Protein AF-A0A3M4B827-F1 (afdb_monomer_lite)

Organism: NCBI:txid237306

InterPro domains:
  IPR008920 Transcription regulator FadR/GntR, C-terminal [G3DSA:1.20.120.530] (1-84)
  IPR008920 Transcription regulator FadR/GntR, C-terminal [SSF48008] (1-79)
  IPR011711 GntR, C-terminal [PF07729] (1-76)

Radius of gyration: 13.59 Å; chains: 1; bounding box: 34×25×33 Å

pLDDT: mean 89.36, std 9.2, range [54.59, 98.31]

Structure (mmCIF, N/CA/C/O backbone):
data_AF-A0A3M4B827-F1
#
_entry.id   AF-A0A3M4B827-F1
#
loop_
_atom_site.group_PDB
_atom_site.id
_atom_site.type_symbol
_atom_site.label_atom_id
_atom_site.label_alt_id
_atom_site.label_comp_id
_atom_site.label_asym_id
_atom_site.label_entity_id
_atom_site.label_seq_id
_atom_site.pdbx_PDB_ins_code
_atom_site.Cartn_x
_atom_site.Cartn_y
_atom_site.Cartn_z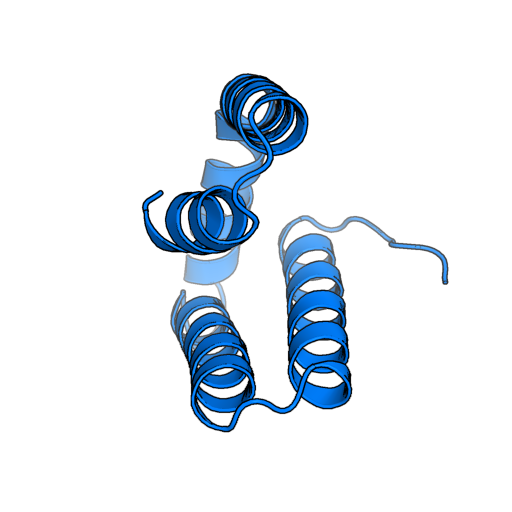
_atom_site.occupancy
_atom_site.B_iso_or_equiv
_atom_site.auth_seq_id
_atom_site.auth_comp_id
_atom_site.auth_asym_id
_atom_site.auth_atom_id
_atom_site.pdbx_PDB_model_num
ATOM 1 N N . MET A 1 1 ? -7.977 -8.296 -5.321 1.00 60.56 1 MET A N 1
ATOM 2 C CA . MET A 1 1 ? -6.792 -7.598 -4.780 1.00 60.56 1 MET A CA 1
ATOM 3 C C . MET A 1 1 ? -7.039 -7.524 -3.282 1.00 60.56 1 MET A C 1
ATOM 5 O O . MET A 1 1 ? -7.329 -6.475 -2.732 1.00 60.56 1 MET A O 1
ATOM 9 N N . GLU A 1 2 ? -7.032 -8.692 -2.629 1.00 84.56 2 GLU A N 1
ATOM 10 C CA . GLU A 1 2 ? -7.763 -8.856 -1.360 1.00 84.56 2 GLU A CA 1
ATOM 11 C C . GLU A 1 2 ? -7.077 -8.188 -0.171 1.00 84.56 2 GLU A C 1
ATOM 13 O O . GLU A 1 2 ? -7.734 -7.830 0.798 1.00 84.56 2 GLU A O 1
ATOM 18 N N . PHE A 1 3 ? -5.760 -7.988 -0.246 1.00 91.81 3 PHE A N 1
ATOM 19 C CA . PHE A 1 3 ? -4.986 -7.460 0.872 1.00 91.81 3 PHE A CA 1
ATOM 20 C C . PHE A 1 3 ? -5.372 -6.018 1.230 1.00 91.81 3 PHE A C 1
ATOM 22 O O . PHE A 1 3 ? -5.775 -5.757 2.362 1.00 91.81 3 PHE A O 1
ATOM 29 N N . HIS A 1 4 ? -5.315 -5.093 0.266 1.00 93.38 4 HIS A N 1
ATOM 30 C CA . HIS A 1 4 ? -5.671 -3.690 0.504 1.00 93.38 4 HIS A CA 1
ATOM 31 C C . HIS A 1 4 ? -7.142 -3.534 0.897 1.00 93.38 4 HIS A C 1
ATOM 33 O O . HIS A 1 4 ? -7.447 -2.842 1.871 1.00 93.38 4 HIS A O 1
ATOM 39 N N . ARG A 1 5 ? -8.048 -4.260 0.226 1.00 92.88 5 ARG A N 1
ATOM 40 C CA . ARG A 1 5 ? -9.473 -4.235 0.569 1.00 92.88 5 ARG A CA 1
ATOM 41 C C . ARG A 1 5 ? -9.751 -4.778 1.974 1.00 92.88 5 ARG A C 1
ATOM 43 O O . ARG A 1 5 ? -10.577 -4.204 2.679 1.00 92.88 5 ARG A O 1
ATOM 50 N N . ALA A 1 6 ? -9.039 -5.813 2.425 1.00 94.81 6 ALA A N 1
ATOM 51 C CA . ALA A 1 6 ? -9.171 -6.331 3.787 1.00 94.81 6 ALA A CA 1
ATOM 52 C C . ALA A 1 6 ? -8.731 -5.312 4.852 1.00 94.81 6 ALA A C 1
ATOM 54 O O . ALA A 1 6 ? -9.400 -5.179 5.877 1.00 94.81 6 ALA A O 1
ATOM 55 N N . ILE A 1 7 ? -7.650 -4.561 4.605 1.00 94.94 7 ILE A N 1
ATOM 56 C CA . ILE A 1 7 ? -7.206 -3.482 5.504 1.00 94.94 7 ILE A CA 1
ATOM 57 C C . ILE A 1 7 ? -8.277 -2.388 5.584 1.00 94.94 7 ILE A C 1
ATOM 59 O O . ILE A 1 7 ? -8.669 -1.993 6.680 1.00 94.94 7 ILE A O 1
ATOM 63 N N . VAL A 1 8 ? -8.802 -1.947 4.438 1.00 95.44 8 VAL A N 1
ATOM 64 C CA . VAL A 1 8 ? -9.854 -0.921 4.383 1.00 95.44 8 VAL A CA 1
ATOM 65 C C . VAL A 1 8 ? -11.136 -1.384 5.084 1.00 95.44 8 VAL A C 1
ATOM 67 O O . VAL A 1 8 ? -11.716 -0.635 5.870 1.00 95.44 8 VAL A O 1
ATOM 70 N N . ALA A 1 9 ? -11.561 -2.629 4.865 1.00 94.56 9 ALA A N 1
ATOM 71 C CA . ALA A 1 9 ? -12.729 -3.199 5.534 1.00 94.56 9 ALA A CA 1
ATOM 72 C C . ALA A 1 9 ? -12.546 -3.269 7.061 1.00 94.56 9 ALA A C 1
ATOM 74 O O . ALA A 1 9 ? -13.493 -3.024 7.813 1.00 94.56 9 ALA A O 1
ATOM 75 N N . ALA A 1 10 ? -11.325 -3.535 7.540 1.00 94.75 10 ALA A N 1
ATOM 76 C CA . ALA A 1 10 ? -11.014 -3.562 8.968 1.00 94.75 10 ALA A CA 1
ATOM 77 C C . ALA A 1 10 ? -11.174 -2.190 9.650 1.00 94.75 10 ALA A C 1
ATOM 79 O O . ALA A 1 10 ? -11.425 -2.141 10.855 1.00 94.75 10 ALA A O 1
ATOM 80 N N . CYS A 1 11 ? -11.112 -1.086 8.896 1.00 94.19 11 CYS A N 1
ATOM 81 C CA . CYS A 1 11 ? -11.400 0.255 9.406 1.00 94.19 11 CYS A CA 1
ATOM 82 C C . CYS A 1 11 ? -12.889 0.483 9.718 1.00 94.19 11 CYS A C 1
ATOM 84 O O . CYS A 1 11 ? -13.216 1.491 10.341 1.00 94.19 11 CYS A O 1
ATOM 86 N N . LYS A 1 12 ? -13.790 -0.422 9.295 1.00 95.50 12 LYS A N 1
ATOM 87 C CA . LYS A 1 12 ? -15.249 -0.335 9.509 1.00 95.50 12 LYS A CA 1
ATOM 88 C C . LYS A 1 12 ? -15.843 1.014 9.078 1.00 95.50 12 LYS A C 1
ATOM 90 O O . LYS A 1 12 ? -16.735 1.549 9.729 1.00 95.50 12 LYS A O 1
ATOM 95 N N . ASN A 1 13 ? -15.325 1.561 7.980 1.00 97.38 13 ASN A N 1
ATOM 96 C CA . ASN A 1 13 ? -15.773 2.816 7.394 1.00 97.38 13 ASN A CA 1
ATOM 97 C C . ASN A 1 13 ? -16.253 2.558 5.961 1.00 97.38 13 ASN A C 1
ATOM 99 O O . ASN A 1 13 ? -15.450 2.311 5.060 1.00 97.38 13 ASN A O 1
ATOM 103 N N . GLU A 1 14 ? -17.570 2.607 5.763 1.00 94.44 14 GLU A N 1
ATOM 104 C CA . GLU A 1 14 ? -18.209 2.294 4.480 1.00 94.44 14 GLU A CA 1
ATOM 105 C C . GLU A 1 14 ? -17.823 3.280 3.374 1.00 94.44 14 GLU A C 1
ATOM 107 O O . GLU A 1 14 ? -17.631 2.874 2.229 1.00 94.44 14 GLU A O 1
ATOM 112 N N . TYR A 1 15 ? -17.612 4.555 3.715 1.00 96.06 15 TYR A N 1
ATOM 113 C CA . TYR A 1 15 ? -17.148 5.560 2.758 1.00 96.06 15 TYR A CA 1
ATOM 114 C C . TYR A 1 15 ? -15.728 5.264 2.281 1.00 96.06 15 TYR A C 1
ATOM 116 O O . TYR A 1 15 ? -15.446 5.365 1.089 1.00 96.06 15 TYR A O 1
ATOM 124 N N . LEU A 1 16 ? -14.843 4.848 3.192 1.00 94.31 16 LEU A N 1
ATOM 125 C CA . LEU A 1 16 ? -13.478 4.461 2.836 1.00 94.31 16 LEU A CA 1
ATOM 126 C C . LEU A 1 16 ? -13.471 3.216 1.938 1.00 94.31 16 LEU A C 1
ATOM 128 O O . LEU A 1 16 ? -12.724 3.166 0.964 1.00 94.31 16 LEU A O 1
ATOM 132 N N . ALA A 1 17 ? -14.333 2.239 2.231 1.00 94.44 17 ALA A N 1
ATOM 133 C CA . ALA A 1 17 ? -14.490 1.039 1.416 1.00 94.44 17 ALA A CA 1
ATOM 134 C C . ALA A 1 17 ? -15.012 1.351 0.007 1.00 94.44 17 ALA A C 1
ATOM 136 O O . ALA A 1 17 ? -14.458 0.841 -0.966 1.00 94.44 17 ALA A O 1
ATOM 137 N N . ALA A 1 18 ? -16.031 2.206 -0.110 1.00 94.81 18 ALA A N 1
ATOM 138 C CA . ALA A 1 18 ? -16.574 2.629 -1.399 1.00 94.81 18 ALA A CA 1
ATOM 139 C C . ALA A 1 18 ? -15.555 3.444 -2.211 1.00 94.81 18 ALA A C 1
ATOM 141 O O . ALA A 1 18 ? -15.393 3.228 -3.412 1.00 94.81 18 ALA A O 1
ATOM 142 N N . PHE A 1 19 ? -14.825 4.346 -1.551 1.00 95.06 19 PHE A N 1
ATOM 143 C CA . PHE A 1 19 ? -13.780 5.138 -2.190 1.00 95.06 19 PHE A CA 1
ATOM 144 C C . PHE A 1 19 ? -12.622 4.266 -2.693 1.00 95.06 19 PHE A C 1
ATOM 146 O O . PHE A 1 19 ? -12.173 4.440 -3.825 1.00 95.06 19 PHE A O 1
ATOM 153 N N . HIS A 1 20 ? -12.179 3.292 -1.894 1.00 93.69 20 HIS A N 1
ATOM 154 C CA . HIS A 1 20 ? -11.165 2.325 -2.312 1.00 93.69 20 HIS A CA 1
ATOM 155 C C . HIS A 1 20 ? -11.605 1.547 -3.559 1.00 93.69 20 HIS A C 1
ATOM 157 O O . HIS A 1 20 ? -10.830 1.436 -4.505 1.00 93.69 20 HIS A O 1
ATOM 163 N N . ASP A 1 21 ? -12.838 1.035 -3.588 1.00 92.88 21 ASP A N 1
ATOM 164 C CA . ASP A 1 21 ? -13.341 0.250 -4.726 1.00 92.88 21 ASP A CA 1
ATOM 165 C C . ASP A 1 21 ? -13.419 1.085 -6.004 1.00 92.88 21 ASP A C 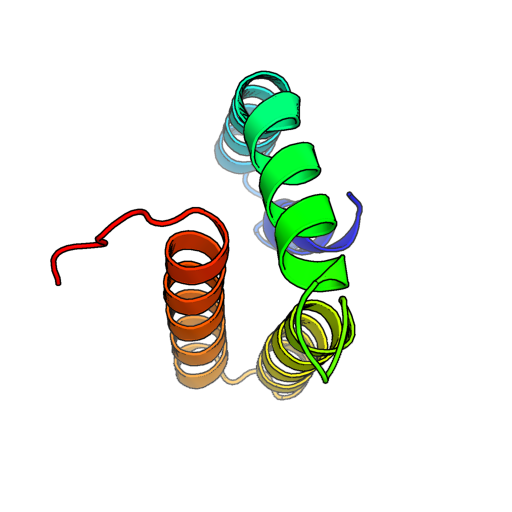1
ATOM 167 O O . ASP A 1 21 ? -13.056 0.623 -7.090 1.00 92.88 21 ASP A O 1
ATOM 171 N N . PHE A 1 22 ? -13.832 2.347 -5.871 1.00 94.25 22 PHE A N 1
ATOM 172 C CA . PHE A 1 22 ? -13.785 3.291 -6.975 1.00 94.25 22 PHE A CA 1
ATOM 173 C C . PHE A 1 22 ? -12.349 3.474 -7.485 1.00 94.25 22 PHE A C 1
ATOM 175 O O . PHE A 1 22 ? -12.109 3.279 -8.677 1.00 94.25 22 PHE A O 1
ATOM 182 N N . LEU A 1 23 ? -11.382 3.780 -6.612 1.00 90.94 23 LEU A N 1
ATOM 183 C CA . LEU A 1 23 ? -9.981 3.954 -7.013 1.00 90.94 23 LEU A CA 1
ATOM 184 C C . LEU A 1 23 ? -9.392 2.695 -7.654 1.00 90.94 23 LEU A C 1
ATOM 186 O O .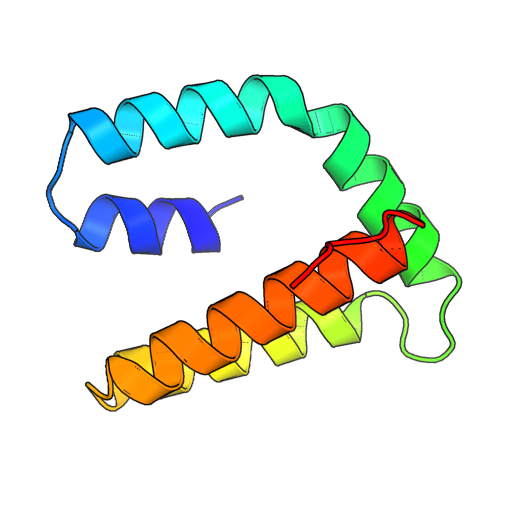 LEU A 1 23 ? -8.717 2.792 -8.679 1.00 90.94 23 LEU A O 1
ATOM 190 N N . GLU A 1 24 ? -9.673 1.515 -7.101 1.00 89.06 24 GLU A N 1
ATOM 191 C CA . GLU A 1 24 ? -9.218 0.245 -7.668 1.00 89.06 24 GLU A CA 1
ATOM 192 C C . GLU A 1 24 ? -9.684 0.098 -9.120 1.00 89.06 24 GLU A C 1
ATOM 194 O O . GLU A 1 24 ? -8.868 -0.231 -9.983 1.00 89.06 24 GLU A O 1
ATOM 199 N N . SER A 1 25 ? -10.952 0.420 -9.411 1.00 88.94 25 SER A N 1
ATOM 200 C CA . SER A 1 25 ? -11.505 0.347 -10.770 1.00 88.94 25 SER A CA 1
ATOM 201 C C . SER A 1 25 ? -10.780 1.261 -11.768 1.00 88.94 25 SER A C 1
ATOM 203 O O . SER A 1 25 ? -10.597 0.887 -12.927 1.00 88.94 25 SER A O 1
ATOM 205 N N . GLN A 1 26 ? -10.314 2.430 -11.318 1.00 91.19 26 GLN A N 1
ATOM 206 C CA . GLN A 1 26 ? -9.603 3.395 -12.163 1.00 91.19 26 GLN A CA 1
ATOM 207 C C . GLN A 1 26 ? -8.129 3.015 -12.361 1.00 91.19 26 GLN A C 1
ATOM 209 O O . GLN A 1 26 ? -7.534 3.300 -13.401 1.00 91.19 26 GLN A O 1
ATOM 214 N N . LEU A 1 27 ? -7.528 2.337 -11.379 1.00 87.50 27 LEU A N 1
ATOM 215 C CA . LEU A 1 27 ? -6.089 2.065 -11.332 1.00 87.50 27 LEU A CA 1
ATOM 216 C C . LEU A 1 27 ? -5.692 0.681 -11.865 1.00 87.50 27 LEU A C 1
ATO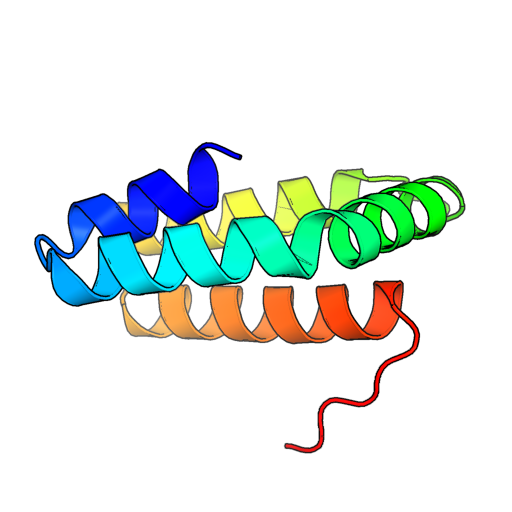M 218 O O . LEU A 1 27 ? -4.509 0.333 -11.835 1.00 87.50 27 LEU A O 1
ATOM 222 N N . ILE A 1 28 ? -6.631 -0.097 -12.416 1.00 86.56 28 ILE A N 1
ATOM 223 C CA . ILE A 1 28 ? -6.368 -1.443 -12.961 1.00 86.56 28 ILE A CA 1
ATOM 224 C C . ILE A 1 28 ? -5.181 -1.437 -13.937 1.00 86.56 28 ILE A C 1
ATOM 226 O O . ILE A 1 28 ? -4.284 -2.275 -13.828 1.00 86.56 28 ILE A O 1
ATOM 230 N N . ARG A 1 29 ? -5.133 -0.472 -14.867 1.00 87.06 29 ARG A N 1
ATOM 231 C CA . ARG A 1 29 ? -4.036 -0.357 -15.846 1.00 87.06 29 ARG A CA 1
ATOM 232 C C . ARG A 1 29 ? -2.690 -0.061 -15.189 1.00 87.06 29 ARG A C 1
ATOM 234 O O . ARG A 1 29 ? -1.706 -0.719 -15.516 1.00 87.06 29 ARG A O 1
ATOM 241 N N . ALA A 1 30 ? -2.650 0.880 -14.245 1.00 85.62 30 ALA A N 1
ATOM 242 C CA . ALA A 1 30 ? -1.436 1.193 -13.494 1.00 85.62 30 A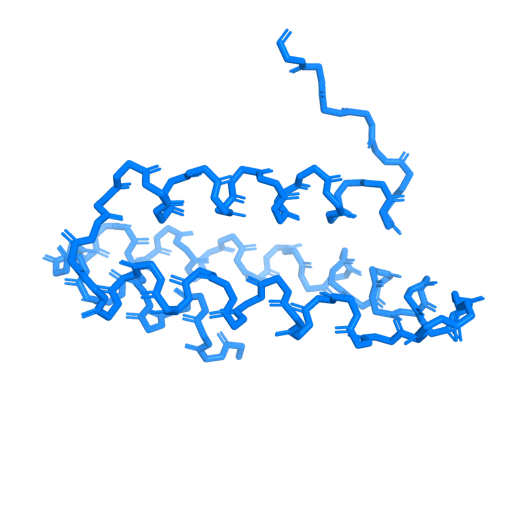LA A CA 1
ATOM 243 C C . ALA A 1 30 ? -0.919 -0.045 -12.753 1.00 85.62 30 ALA A C 1
ATOM 245 O O . ALA A 1 30 ? 0.264 -0.364 -12.810 1.00 85.62 30 ALA A O 1
ATOM 246 N N . ARG A 1 31 ? -1.817 -0.826 -12.150 1.00 83.31 31 ARG A N 1
ATOM 247 C CA . ARG A 1 31 ? -1.450 -2.066 -11.465 1.00 83.31 31 ARG A CA 1
ATOM 248 C C . ARG A 1 31 ? -0.820 -3.103 -12.400 1.00 83.31 31 ARG A C 1
ATOM 250 O O . ARG A 1 31 ? 0.182 -3.709 -12.024 1.00 83.31 31 ARG A O 1
ATOM 257 N N . PHE A 1 32 ? -1.375 -3.309 -13.596 1.00 85.62 32 PHE A N 1
ATOM 258 C CA . PHE A 1 32 ? -0.772 -4.218 -14.579 1.00 85.62 32 PHE A CA 1
ATOM 259 C C . PHE A 1 32 ? 0.635 -3.764 -14.982 1.00 85.62 32 PHE A C 1
ATOM 261 O O . PHE A 1 32 ? 1.551 -4.583 -14.977 1.00 85.62 32 PHE A O 1
ATOM 268 N N . MET A 1 33 ? 0.828 -2.466 -15.232 1.00 87.06 33 MET A N 1
ATOM 269 C CA . MET A 1 33 ? 2.149 -1.910 -15.551 1.00 87.06 33 MET A CA 1
ATOM 270 C C . MET A 1 33 ? 3.146 -2.083 -14.399 1.00 87.06 33 MET A C 1
ATOM 272 O O . MET A 1 33 ? 4.273 -2.512 -14.625 1.00 87.06 33 MET A O 1
ATOM 276 N N . ALA A 1 34 ? 2.736 -1.824 -13.152 1.00 85.00 34 ALA A N 1
ATOM 277 C CA . ALA A 1 34 ? 3.593 -2.024 -11.982 1.00 85.00 34 ALA A CA 1
ATOM 278 C C . ALA A 1 34 ? 4.038 -3.489 -11.839 1.00 85.00 34 ALA A C 1
ATOM 280 O O . ALA A 1 34 ? 5.190 -3.760 -11.490 1.00 85.00 34 ALA A O 1
ATOM 281 N N . TRP A 1 35 ? 3.144 -4.443 -12.114 1.00 84.19 35 TRP A N 1
ATOM 282 C CA . TRP A 1 35 ? 3.472 -5.868 -12.082 1.00 84.19 35 TRP A CA 1
ATOM 283 C C . TRP A 1 35 ? 4.435 -6.263 -13.204 1.00 84.19 35 TRP A C 1
ATOM 285 O O . TRP A 1 35 ? 5.438 -6.927 -12.939 1.00 84.19 35 TRP A O 1
ATOM 295 N N . GLU A 1 36 ? 4.182 -5.802 -14.429 1.00 86.00 36 GLU A N 1
ATOM 296 C CA . GLU A 1 36 ? 5.063 -6.051 -15.569 1.00 86.00 36 GLU A CA 1
ATOM 297 C C . GLU A 1 36 ? 6.467 -5.475 -15.325 1.00 86.00 36 GLU A C 1
ATOM 299 O O . GLU A 1 36 ? 7.469 -6.166 -15.508 1.00 86.00 36 GLU A O 1
ATOM 304 N N . ASN A 1 37 ? 6.558 -4.246 -14.818 1.00 84.94 37 ASN A N 1
ATOM 305 C CA . ASN A 1 37 ? 7.828 -3.618 -14.458 1.00 84.94 37 ASN A CA 1
ATOM 306 C C . ASN A 1 37 ? 8.535 -4.371 -13.328 1.00 84.94 37 ASN A C 1
ATOM 308 O O . ASN A 1 37 ? 9.744 -4.582 -13.394 1.00 84.94 37 ASN A O 1
ATOM 312 N N . SER A 1 38 ? 7.787 -4.866 -12.337 1.00 82.31 38 SER A N 1
ATOM 313 C CA . SER A 1 38 ? 8.354 -5.699 -11.268 1.00 82.31 38 SER A CA 1
ATOM 314 C C . SER A 1 38 ? 8.927 -7.009 -11.794 1.00 82.31 38 SER A C 1
ATOM 316 O O . SER A 1 38 ? 9.935 -7.478 -11.280 1.00 82.31 38 SER A O 1
ATOM 318 N N . SER A 1 39 ? 8.312 -7.607 -12.819 1.00 79.44 39 SER A N 1
ATOM 319 C CA . SER A 1 39 ? 8.803 -8.856 -13.417 1.00 79.44 39 SER A CA 1
ATOM 320 C C . SER A 1 39 ? 10.174 -8.705 -14.087 1.00 79.44 39 SER A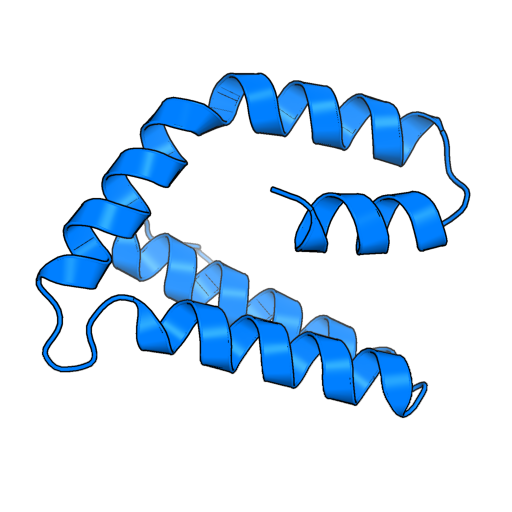 C 1
ATOM 322 O O . SER A 1 39 ? 10.909 -9.682 -14.197 1.00 79.44 39 SER A O 1
ATOM 324 N N . LYS A 1 40 ? 10.535 -7.474 -14.475 1.00 81.88 40 LYS A N 1
ATOM 325 C CA . LYS A 1 40 ? 11.826 -7.115 -15.079 1.00 81.88 40 LYS A CA 1
ATOM 326 C C . LYS A 1 40 ? 12.924 -6.868 -14.030 1.00 81.88 40 LYS A C 1
ATOM 328 O O . LYS A 1 40 ? 14.091 -6.761 -14.395 1.00 81.88 40 LYS A O 1
ATOM 333 N N . LEU A 1 41 ? 12.581 -6.772 -12.740 1.00 77.00 41 LEU A N 1
ATOM 334 C CA . LEU A 1 41 ? 13.553 -6.611 -11.652 1.00 77.00 41 LEU A CA 1
ATOM 335 C C . LEU A 1 41 ? 14.219 -7.951 -11.313 1.00 77.00 41 LEU A C 1
ATOM 337 O O . LEU A 1 41 ? 13.576 -8.994 -11.365 1.00 77.00 41 LEU A O 1
ATOM 341 N N . ALA A 1 42 ? 15.479 -7.924 -10.862 1.00 72.75 42 ALA A N 1
ATOM 342 C CA . ALA A 1 42 ? 16.218 -9.132 -10.465 1.00 72.75 42 ALA A CA 1
ATOM 343 C C . ALA A 1 42 ? 15.524 -9.938 -9.347 1.00 72.75 42 ALA A C 1
ATOM 345 O O . ALA A 1 42 ? 15.640 -11.158 -9.286 1.00 72.75 42 ALA A O 1
ATOM 346 N N . VAL A 1 43 ? 14.771 -9.258 -8.480 1.00 71.75 43 VAL A N 1
ATOM 347 C CA . VAL A 1 43 ? 13.967 -9.874 -7.412 1.00 71.75 43 VAL A CA 1
ATOM 348 C C . VAL A 1 43 ? 12.545 -10.237 -7.868 1.00 71.75 43 VAL A C 1
ATOM 350 O O . VAL A 1 43 ? 11.778 -10.831 -7.110 1.00 71.75 43 VAL A O 1
ATOM 353 N N . GLY A 1 44 ? 12.155 -9.891 -9.096 1.00 70.88 44 GLY A N 1
ATOM 354 C CA . GLY A 1 44 ? 10.806 -10.092 -9.613 1.00 70.88 44 GLY A CA 1
ATOM 355 C C . GLY A 1 44 ? 9.723 -9.386 -8.772 1.00 70.88 44 GLY A C 1
ATOM 356 O O . GLY A 1 44 ? 10.004 -8.436 -8.036 1.00 70.88 44 GLY A O 1
ATOM 357 N N . PRO A 1 45 ? 8.467 -9.873 -8.791 1.00 71.38 45 PRO A N 1
ATOM 358 C CA . PRO A 1 45 ? 7.377 -9.319 -7.981 1.00 71.38 45 PRO A CA 1
ATOM 359 C C . PRO A 1 45 ? 7.518 -9.584 -6.470 1.00 71.38 45 PRO A C 1
ATOM 361 O O . PRO A 1 45 ? 6.652 -9.175 -5.695 1.00 71.38 45 PRO A O 1
ATOM 364 N N . SER A 1 46 ? 8.588 -10.257 -6.024 1.00 78.38 46 SER A N 1
ATOM 365 C CA . SER A 1 46 ? 8.788 -10.594 -4.609 1.00 78.38 46 SER A CA 1
ATOM 366 C C . SER A 1 46 ? 8.911 -9.361 -3.706 1.00 78.38 46 SER A C 1
ATOM 368 O O . SER A 1 46 ? 8.508 -9.433 -2.545 1.00 78.38 46 SER A O 1
ATOM 370 N N . GLY A 1 47 ? 9.363 -8.218 -4.243 1.00 84.69 47 GLY A N 1
ATOM 371 C CA . GLY A 1 47 ? 9.455 -6.955 -3.504 1.00 84.69 47 GLY A CA 1
ATOM 372 C C . GLY A 1 47 ? 8.108 -6.501 -2.938 1.00 84.69 47 GLY A C 1
ATOM 373 O O . GLY A 1 47 ? 7.988 -6.291 -1.736 1.00 84.69 47 GLY A O 1
ATOM 374 N N . ALA A 1 48 ? 7.058 -6.475 -3.765 1.00 88.19 48 ALA A N 1
ATOM 375 C CA . ALA A 1 48 ? 5.720 -6.082 -3.317 1.00 88.19 48 ALA A CA 1
ATOM 376 C C . ALA A 1 48 ? 5.135 -7.060 -2.281 1.00 88.19 48 ALA A C 1
ATOM 378 O O . ALA A 1 48 ? 4.493 -6.645 -1.322 1.00 88.19 48 ALA A O 1
ATOM 379 N N . ASN A 1 49 ? 5.390 -8.366 -2.424 1.00 90.44 49 ASN A N 1
ATOM 380 C CA . ASN A 1 49 ? 4.940 -9.354 -1.438 1.00 90.44 49 ASN A CA 1
ATOM 381 C C . ASN A 1 49 ? 5.668 -9.213 -0.094 1.00 90.44 49 ASN A C 1
ATOM 383 O O . ASN A 1 49 ? 5.046 -9.384 0.955 1.00 90.44 49 ASN A O 1
ATOM 387 N N . ARG A 1 50 ? 6.965 -8.882 -0.118 1.00 92.81 50 ARG A N 1
ATOM 388 C CA . ARG A 1 50 ? 7.742 -8.565 1.084 1.00 92.81 50 ARG A CA 1
ATOM 389 C C . ARG A 1 50 ? 7.185 -7.317 1.773 1.00 92.81 50 ARG A C 1
ATOM 391 O O . ARG A 1 50 ? 6.914 -7.372 2.965 1.00 92.81 50 ARG A O 1
ATOM 398 N N . GLU A 1 51 ? 6.925 -6.253 1.016 1.00 94.69 51 GLU A N 1
ATOM 399 C CA . GLU A 1 51 ? 6.316 -5.012 1.520 1.00 94.69 51 GLU A CA 1
ATOM 400 C C . GLU A 1 51 ? 4.935 -5.277 2.163 1.00 94.69 51 GLU A C 1
ATOM 402 O O . GLU A 1 51 ? 4.670 -4.846 3.284 1.00 94.69 51 GLU A O 1
ATOM 407 N N . HIS A 1 52 ? 4.062 -6.067 1.519 1.00 95.94 52 HIS A N 1
ATOM 408 C CA . HIS A 1 52 ? 2.776 -6.464 2.112 1.00 95.94 52 HIS A CA 1
ATOM 409 C C . HIS A 1 52 ? 2.943 -7.268 3.409 1.00 95.94 52 HIS A C 1
ATOM 411 O O . HIS A 1 52 ? 2.135 -7.137 4.334 1.00 95.94 52 HIS A O 1
ATOM 417 N N . ARG A 1 53 ? 3.973 -8.123 3.492 1.00 96.25 53 ARG A N 1
ATOM 418 C CA . ARG A 1 53 ? 4.253 -8.895 4.706 1.00 96.25 53 ARG A CA 1
ATOM 419 C C . ARG A 1 53 ? 4.640 -7.973 5.860 1.00 96.25 53 ARG A C 1
ATOM 421 O O . ARG A 1 53 ? 4.081 -8.150 6.936 1.00 96.25 53 ARG A O 1
ATOM 428 N N . GLU A 1 54 ? 5.501 -6.988 5.615 1.00 97.44 54 GLU A N 1
ATOM 429 C CA . GLU A 1 54 ? 5.917 -5.995 6.615 1.00 97.44 54 GLU A CA 1
ATOM 430 C C . GLU A 1 54 ? 4.717 -5.200 7.153 1.00 97.44 54 GLU A C 1
ATOM 432 O O . GLU A 1 54 ? 4.530 -5.116 8.367 1.00 97.44 54 GLU A O 1
ATOM 437 N N . ILE A 1 55 ? 3.825 -4.729 6.268 1.00 98.00 55 ILE A N 1
ATOM 438 C CA . ILE A 1 55 ? 2.571 -4.065 6.670 1.00 98.00 55 ILE A CA 1
ATOM 439 C C . ILE A 1 55 ? 1.727 -4.988 7.558 1.00 98.00 55 ILE A C 1
ATOM 441 O O . ILE A 1 55 ? 1.240 -4.580 8.613 1.00 98.00 55 ILE A O 1
ATOM 445 N N . TYR A 1 56 ? 1.545 -6.245 7.144 1.00 97.56 56 TYR A N 1
ATOM 446 C CA . TYR A 1 56 ? 0.767 -7.209 7.918 1.00 97.56 56 TYR A CA 1
ATOM 447 C C . TYR A 1 56 ? 1.365 -7.455 9.306 1.00 97.56 56 TYR A C 1
ATOM 449 O O . TYR A 1 56 ? 0.618 -7.496 10.282 1.00 97.56 56 TYR A O 1
ATOM 457 N N . ASP A 1 57 ? 2.683 -7.622 9.412 1.00 98.31 57 ASP A N 1
ATOM 458 C CA . ASP A 1 57 ? 3.345 -7.902 10.687 1.00 98.31 57 ASP A CA 1
ATOM 459 C C . ASP A 1 57 ? 3.252 -6.697 11.642 1.00 98.31 57 ASP A C 1
ATOM 461 O O . ASP A 1 57 ? 3.014 -6.868 12.845 1.00 98.31 57 ASP A O 1
ATOM 465 N N . ALA A 1 58 ? 3.310 -5.471 11.113 1.00 98.25 58 ALA A N 1
ATOM 466 C CA . ALA A 1 58 ? 3.076 -4.247 11.878 1.00 98.25 58 ALA A CA 1
ATOM 467 C C . ALA A 1 58 ? 1.621 -4.130 12.381 1.00 98.25 58 ALA A C 1
ATOM 469 O O . ALA A 1 58 ? 1.377 -3.838 13.555 1.00 98.25 58 ALA A O 1
ATOM 470 N N . ILE A 1 59 ? 0.633 -4.446 11.533 1.00 97.38 59 ILE A N 1
ATOM 471 C CA . ILE A 1 59 ? -0.784 -4.491 11.935 1.00 97.38 59 ILE A CA 1
ATOM 472 C C . ILE A 1 59 ? -1.011 -5.584 12.989 1.00 97.38 59 ILE A C 1
ATOM 474 O O . ILE A 1 59 ? -1.656 -5.344 14.012 1.00 97.38 59 ILE A O 1
ATOM 478 N N . LYS A 1 60 ? -0.457 -6.782 12.773 1.00 97.81 60 LYS A N 1
ATOM 479 C CA . LYS A 1 60 ? -0.581 -7.932 13.681 1.00 97.81 60 LYS A CA 1
ATOM 480 C C . LYS A 1 60 ? 0.014 -7.639 15.058 1.00 97.81 60 LYS A C 1
ATOM 482 O O . LYS A 1 60 ? -0.566 -8.045 16.064 1.00 97.81 60 LYS A O 1
ATOM 487 N N . SER A 1 61 ? 1.132 -6.918 15.111 1.00 98.00 61 SER A N 1
ATOM 488 C CA . SER A 1 61 ? 1.760 -6.466 16.359 1.00 98.00 61 SER A CA 1
ATOM 489 C C . SER A 1 61 ? 1.057 -5.265 17.005 1.00 98.00 61 SER A C 1
ATOM 491 O O . SER A 1 61 ? 1.481 -4.816 18.067 1.00 98.00 61 SER A O 1
ATOM 493 N N . ARG A 1 62 ? -0.045 -4.774 16.415 1.00 97.12 62 ARG A N 1
ATOM 494 C CA . ARG A 1 62 ? -0.802 -3.597 16.868 1.00 97.12 62 ARG A CA 1
ATOM 495 C C . ARG A 1 62 ? 0.069 -2.343 16.975 1.00 97.12 62 ARG A C 1
ATOM 497 O O . ARG A 1 62 ? -0.149 -1.519 17.860 1.00 97.12 62 ARG A O 1
ATOM 504 N N . ASN A 1 63 ? 1.030 -2.190 16.066 1.00 98.19 63 ASN A N 1
ATOM 505 C CA . ASN A 1 63 ? 1.873 -1.007 15.973 1.00 98.19 63 ASN A CA 1
ATOM 506 C C . ASN A 1 63 ? 1.390 -0.107 14.818 1.00 98.19 63 ASN A C 1
ATOM 508 O O . ASN A 1 63 ? 1.802 -0.304 13.673 1.00 98.19 63 ASN A O 1
ATOM 512 N N . PRO A 1 64 ? 0.504 0.874 15.082 1.00 96.00 64 PRO A N 1
ATOM 513 C CA . PRO A 1 64 ? -0.058 1.715 14.028 1.00 96.00 64 PRO A CA 1
ATOM 514 C C . PRO A 1 64 ? 0.982 2.638 13.380 1.00 96.00 64 PRO A C 1
ATOM 516 O O . PRO A 1 64 ? 0.861 2.937 12.195 1.00 96.00 64 PRO A O 1
ATOM 519 N N . VAL A 1 65 ? 2.006 3.064 14.129 1.00 98.06 65 VAL A N 1
ATOM 520 C CA . VAL A 1 65 ? 3.083 3.922 13.609 1.00 98.06 65 VAL A CA 1
ATOM 521 C C . VAL A 1 65 ? 3.910 3.153 12.587 1.00 98.06 65 VAL A C 1
ATOM 523 O O . VAL A 1 65 ? 4.123 3.638 11.478 1.00 98.06 65 VAL A O 1
ATOM 526 N N . GLU A 1 66 ? 4.306 1.925 12.925 1.00 98.06 66 GLU A N 1
ATOM 527 C CA . GLU A 1 66 ? 5.061 1.082 11.999 1.00 98.06 66 GLU A CA 1
ATOM 528 C C . GLU A 1 66 ? 4.213 0.677 10.792 1.00 98.06 66 GLU A C 1
ATOM 530 O O . GLU A 1 66 ? 4.684 0.747 9.663 1.00 98.06 66 GLU A O 1
ATOM 535 N N . ALA A 1 67 ? 2.932 0.349 10.992 1.00 97.81 67 ALA A N 1
ATOM 536 C CA . ALA A 1 67 ? 2.041 0.008 9.885 1.00 97.81 67 ALA A CA 1
ATOM 537 C C . ALA A 1 67 ? 1.910 1.168 8.884 1.00 97.81 67 ALA A C 1
ATOM 539 O O . ALA A 1 67 ? 1.966 0.946 7.672 1.00 97.81 67 ALA A O 1
ATOM 540 N N . ALA A 1 68 ? 1.791 2.404 9.381 1.00 96.44 68 ALA A N 1
ATOM 541 C CA . ALA A 1 68 ? 1.779 3.600 8.547 1.00 96.44 68 ALA A CA 1
ATOM 542 C C . ALA A 1 68 ? 3.118 3.808 7.820 1.00 96.44 68 ALA A C 1
ATOM 544 O O . ALA A 1 68 ? 3.130 4.124 6.629 1.00 96.44 68 ALA A O 1
ATOM 545 N N . ASN A 1 69 ? 4.244 3.586 8.503 1.00 97.75 69 ASN A N 1
ATOM 546 C CA . ASN A 1 69 ? 5.568 3.691 7.898 1.00 97.75 69 ASN A CA 1
ATOM 547 C C . ASN A 1 69 ? 5.772 2.661 6.773 1.00 97.75 69 ASN A C 1
ATOM 549 O O . ASN A 1 69 ? 6.131 3.044 5.659 1.00 97.75 69 ASN A O 1
ATOM 553 N N . CYS A 1 70 ? 5.468 1.381 7.014 1.00 97.62 70 CYS A N 1
ATOM 554 C CA . CYS A 1 70 ? 5.539 0.332 5.994 1.00 97.62 70 CYS A CA 1
ATOM 555 C C . CYS A 1 70 ? 4.629 0.640 4.796 1.00 97.62 70 CYS A C 1
ATOM 557 O O . CYS A 1 70 ? 5.032 0.443 3.651 1.00 97.62 70 CYS A O 1
ATOM 559 N N . ALA A 1 71 ? 3.419 1.159 5.035 1.00 95.81 71 ALA A N 1
ATOM 560 C CA . ALA A 1 71 ? 2.499 1.542 3.965 1.00 95.81 71 ALA A CA 1
ATOM 561 C C . ALA A 1 71 ? 3.047 2.695 3.104 1.00 95.81 71 ALA A C 1
ATOM 563 O O . ALA A 1 71 ? 2.943 2.645 1.878 1.00 95.81 71 ALA A O 1
ATOM 564 N N . ARG A 1 72 ? 3.685 3.703 3.716 1.00 95.56 72 ARG A N 1
ATOM 565 C CA . ARG A 1 72 ? 4.352 4.795 2.986 1.00 95.56 72 ARG A CA 1
ATOM 566 C C . ARG A 1 72 ? 5.536 4.288 2.162 1.00 95.56 72 ARG A C 1
ATOM 568 O O . ARG A 1 72 ? 5.668 4.649 0.997 1.00 95.56 72 ARG A O 1
ATOM 575 N N . LEU A 1 73 ? 6.360 3.406 2.726 1.00 95.12 73 LEU A N 1
ATOM 576 C CA . LEU A 1 73 ? 7.465 2.784 1.989 1.00 95.12 73 LEU A CA 1
ATOM 577 C C . LEU A 1 73 ? 6.956 1.961 0.797 1.00 95.12 73 LEU A C 1
ATOM 579 O O . LEU A 1 73 ? 7.498 2.074 -0.300 1.00 95.12 73 LEU A O 1
ATOM 583 N N . HIS A 1 74 ? 5.877 1.196 0.982 1.00 94.44 74 HIS A N 1
ATOM 584 C CA . HIS A 1 74 ? 5.221 0.470 -0.106 1.00 94.44 74 HIS A CA 1
ATOM 585 C C . HIS A 1 74 ? 4.731 1.409 -1.219 1.00 94.44 74 HIS A C 1
ATOM 587 O O . HIS A 1 74 ? 4.936 1.109 -2.397 1.00 94.44 74 HIS A O 1
ATOM 593 N N . LEU A 1 75 ? 4.126 2.552 -0.866 1.00 92.12 75 LEU A N 1
ATOM 594 C CA . LEU A 1 75 ? 3.694 3.569 -1.829 1.00 92.12 75 LEU A CA 1
ATOM 595 C C . LEU A 1 75 ? 4.876 4.110 -2.645 1.00 92.12 75 LEU A C 1
ATOM 597 O O . LEU A 1 75 ? 4.803 4.136 -3.873 1.00 92.12 75 LEU A O 1
ATOM 601 N N . ASN A 1 76 ? 5.978 4.465 -1.983 1.00 92.00 76 ASN A N 1
ATOM 602 C CA . ASN A 1 76 ? 7.181 4.969 -2.648 1.00 92.00 76 ASN A CA 1
ATOM 603 C C . ASN A 1 76 ? 7.772 3.915 -3.598 1.00 92.00 76 ASN A C 1
ATOM 605 O O . ASN A 1 76 ? 8.045 4.203 -4.764 1.00 92.00 76 ASN A O 1
ATOM 609 N N . SER A 1 77 ? 7.880 2.660 -3.155 1.00 90.50 77 SER A N 1
ATOM 610 C CA . SER A 1 77 ? 8.308 1.553 -4.016 1.00 90.50 77 SER A CA 1
ATOM 611 C C . SER A 1 77 ? 7.358 1.327 -5.197 1.00 90.50 77 SER A C 1
ATOM 613 O O . SER A 1 77 ? 7.802 1.013 -6.302 1.00 90.50 77 SER A O 1
ATOM 615 N N . ALA A 1 78 ? 6.045 1.480 -4.999 1.00 89.62 78 ALA A N 1
ATOM 616 C CA . ALA A 1 78 ? 5.055 1.363 -6.067 1.00 89.62 78 ALA A CA 1
ATOM 617 C C . ALA A 1 78 ? 5.198 2.474 -7.112 1.00 89.62 78 ALA A C 1
ATOM 619 O O . ALA A 1 78 ? 5.109 2.191 -8.306 1.00 89.62 78 ALA A O 1
ATOM 620 N N . ALA A 1 79 ? 5.474 3.700 -6.678 1.00 89.62 79 ALA A N 1
ATOM 621 C CA . ALA A 1 79 ? 5.730 4.819 -7.569 1.00 89.62 79 ALA A CA 1
ATOM 622 C C . ALA A 1 79 ? 7.016 4.627 -8.382 1.00 89.62 79 ALA A C 1
ATOM 624 O O . ALA A 1 79 ? 6.983 4.777 -9.602 1.00 89.62 79 ALA A O 1
ATOM 625 N N . LEU A 1 80 ? 8.100 4.152 -7.754 1.00 88.44 80 LEU A N 1
ATOM 626 C CA . LEU A 1 80 ? 9.333 3.785 -8.460 1.00 88.44 80 LEU A CA 1
ATOM 627 C C . LEU A 1 80 ? 9.084 2.707 -9.523 1.00 88.44 80 LEU A C 1
ATOM 629 O O . LEU A 1 80 ? 9.544 2.835 -10.654 1.00 88.44 80 LEU A O 1
ATOM 633 N N . ARG A 1 81 ? 8.286 1.676 -9.208 1.00 87.88 81 ARG A N 1
ATOM 634 C CA . ARG A 1 81 ? 7.876 0.650 -10.188 1.00 87.88 81 ARG A CA 1
ATOM 635 C C . ARG A 1 81 ? 7.081 1.224 -11.362 1.00 87.88 81 ARG A C 1
ATOM 637 O O . ARG A 1 81 ? 7.011 0.584 -12.408 1.00 87.88 81 ARG A O 1
ATOM 644 N N . LEU A 1 82 ? 6.469 2.391 -11.197 1.00 88.31 82 LEU A N 1
ATOM 645 C CA . LEU A 1 82 ? 5.695 3.093 -12.218 1.00 88.31 82 LEU A CA 1
ATOM 646 C C . LEU A 1 82 ? 6.454 4.255 -12.869 1.00 88.31 82 LEU A C 1
ATOM 648 O O . LEU A 1 82 ? 5.893 4.896 -13.754 1.00 88.31 82 LEU A O 1
ATOM 652 N N . ASN A 1 83 ? 7.709 4.506 -12.477 1.00 87.81 83 ASN A N 1
ATOM 653 C CA . ASN A 1 83 ? 8.476 5.694 -12.866 1.00 87.81 83 ASN A CA 1
ATOM 654 C C . ASN A 1 83 ? 7.731 7.008 -12.563 1.00 87.81 83 ASN A C 1
ATOM 656 O O . ASN A 1 83 ? 7.749 7.945 -13.359 1.00 87.81 83 ASN A O 1
ATOM 660 N N . ILE A 1 84 ? 7.047 7.052 -11.420 1.00 86.75 84 ILE A N 1
ATOM 661 C CA . ILE A 1 84 ? 6.372 8.237 -10.894 1.00 86.75 84 ILE A CA 1
ATOM 662 C C . ILE A 1 84 ? 7.208 8.765 -9.734 1.00 86.75 84 ILE A C 1
ATOM 664 O O . ILE A 1 84 ? 7.629 7.990 -8.875 1.00 86.75 84 ILE A O 1
ATOM 668 N N . ASP A 1 85 ? 7.420 10.076 -9.705 1.00 79.69 85 ASP A N 1
ATOM 669 C CA . ASP A 1 85 ? 8.014 10.748 -8.556 1.00 79.69 85 ASP A CA 1
ATOM 670 C C . ASP A 1 85 ? 6.910 11.140 -7.567 1.00 79.69 85 ASP A C 1
ATOM 672 O O . ASP A 1 85 ? 5.934 11.799 -7.939 1.00 79.69 85 ASP A O 1
ATOM 676 N N . VAL A 1 86 ? 7.038 10.698 -6.318 1.00 71.19 86 VAL A N 1
ATOM 677 C CA . VAL A 1 86 ? 6.143 11.105 -5.230 1.00 71.19 86 VAL A CA 1
ATOM 678 C C . VAL A 1 86 ? 6.910 12.162 -4.453 1.00 71.19 86 VAL A C 1
ATOM 680 O O . VAL A 1 86 ? 7.767 11.823 -3.644 1.00 71.19 86 VAL A O 1
ATOM 683 N N . MET A 1 87 ? 6.656 13.438 -4.748 1.00 57.53 87 MET A N 1
ATOM 684 C CA . MET A 1 87 ? 7.250 14.531 -3.975 1.00 57.53 87 MET A CA 1
ATOM 685 C C . MET A 1 87 ? 6.797 14.404 -2.514 1.00 57.53 87 MET A C 1
ATOM 687 O O . MET A 1 87 ? 5.593 14.315 -2.258 1.00 57.53 87 MET A O 1
ATOM 691 N N . GLU A 1 88 ? 7.761 14.357 -1.592 1.00 54.59 88 GLU A N 1
ATOM 692 C CA . GLU A 1 88 ? 7.540 14.331 -0.138 1.00 54.59 88 GLU A CA 1
ATOM 693 C C . GLU A 1 88 ? 7.372 15.748 0.428 1.00 54.59 88 GLU A C 1
ATOM 695 O O . GLU A 1 88 ? 8.138 16.651 0.010 1.00 54.59 88 GLU A O 1
#

Secondary structure (DSSP, 8-state):
-HHHHHHHHHTT-HHHHHHHHHHHHHHHHHHHHHHHHHHTSTTTTHHHHHHHHHHHHHHHTT-HHHHHHHHHHHHHHHHHHTT-----

Sequence (88 aa):
MEFHRAIVAACKNEYLAAFHDFLESQLIRARFMAWENSSKLAVGPSGANREHREIYDAIKSRNPVEAANCARLHLNSAALRLNIDVME

Foldseek 3Di:
DVLVLVVQVVVVDVVSNVVVVVVCVVCVVLVVQLQVLQCVDPCHCVVLVVLSVQLVVCVVVVNVVSNVVSVVVSVCSSCVSSVHDDDD